Protein AF-A0A933BEH3-F1 (afdb_monomer_lite)

Sequence (126 aa):
MLRETASAIAGGKLKILLIWIKMIEGDSEPAARQQASLWADRRVAFQGWDAEKEIGELFRRTLGLTRPAWDVYLIYPPASRWTGMNPPAPECWMHQLELDSGADPRSWLDRDRLWRELERPRGSGG

Structure (mmCIF, N/CA/C/O backbone):
data_AF-A0A933BEH3-F1
#
_entry.id   AF-A0A933BEH3-F1
#
loop_
_atom_site.group_PDB
_atom_site.id
_atom_site.type_symbol
_atom_site.label_atom_id
_atom_site.label_alt_id
_atom_site.label_comp_id
_atom_site.label_asym_id
_atom_site.label_entity_id
_atom_site.label_seq_id
_atom_site.pdbx_PDB_ins_code
_atom_site.Cartn_x
_atom_site.Cartn_y
_atom_site.Cartn_z
_atom_site.occupancy
_atom_site.B_iso_or_equiv
_atom_site.auth_seq_id
_atom_site.auth_comp_id
_atom_site.auth_asym_id
_atom_site.auth_atom_id
_atom_site.pdbx_PDB_model_num
ATOM 1 N N . MET A 1 1 ? -11.210 6.466 -11.777 1.00 38.53 1 MET A N 1
ATOM 2 C CA . MET A 1 1 ? -12.423 5.723 -11.367 1.00 38.53 1 MET A CA 1
ATOM 3 C C . MET A 1 1 ? -12.299 5.021 -10.003 1.00 38.53 1 MET A C 1
ATOM 5 O O . MET A 1 1 ? -13.310 4.587 -9.492 1.00 38.53 1 MET A O 1
ATOM 9 N N . LEU A 1 2 ? -11.130 5.020 -9.334 1.00 42.53 2 LEU A N 1
ATOM 10 C CA . LEU A 1 2 ? -11.014 4.839 -7.863 1.00 42.53 2 LEU A CA 1
ATOM 11 C C . LEU A 1 2 ? -11.550 6.051 -7.055 1.00 42.53 2 LEU A C 1
ATOM 13 O O . LEU A 1 2 ? -11.471 6.085 -5.834 1.00 42.53 2 LEU A O 1
ATOM 17 N N . ARG A 1 3 ? -12.057 7.072 -7.762 1.00 43.34 3 ARG A N 1
ATOM 18 C CA . ARG A 1 3 ? -12.345 8.429 -7.274 1.00 43.34 3 ARG A CA 1
ATOM 19 C C . ARG A 1 3 ? -13.690 8.563 -6.555 1.00 43.34 3 ARG A C 1
ATOM 21 O O . ARG A 1 3 ? -13.834 9.471 -5.752 1.00 43.34 3 ARG A O 1
ATOM 28 N N . GLU A 1 4 ? -14.656 7.692 -6.840 1.00 39.16 4 GLU A N 1
ATOM 29 C CA . GLU A 1 4 ? -16.018 7.813 -6.290 1.00 39.16 4 GLU A CA 1
ATOM 30 C C . GLU A 1 4 ? -16.273 6.861 -5.121 1.00 39.16 4 GLU A C 1
ATOM 32 O O . GLU A 1 4 ? -17.027 7.174 -4.204 1.00 39.16 4 GLU A O 1
ATOM 37 N N . THR A 1 5 ? -15.597 5.716 -5.098 1.00 45.69 5 THR A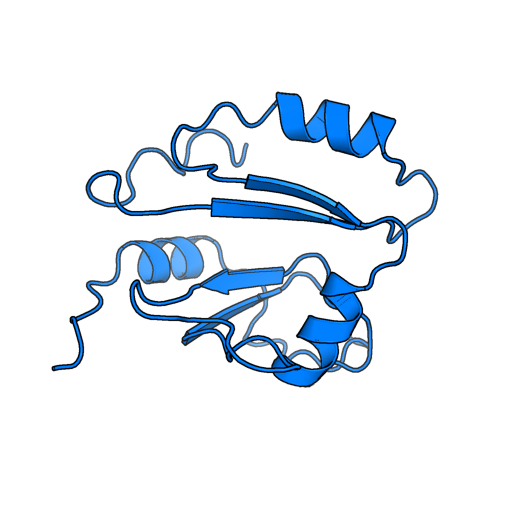 N 1
ATOM 38 C CA . THR A 1 5 ? -15.949 4.617 -4.194 1.00 45.69 5 THR A CA 1
ATOM 39 C C . THR A 1 5 ? -15.533 4.879 -2.755 1.00 45.69 5 THR A C 1
ATOM 41 O O . THR A 1 5 ? -16.093 4.305 -1.837 1.00 45.69 5 THR A O 1
ATOM 44 N N . ALA A 1 6 ? -14.583 5.780 -2.514 1.00 43.53 6 ALA A N 1
ATOM 45 C CA . ALA A 1 6 ? -14.042 5.958 -1.183 1.00 43.53 6 ALA A CA 1
ATOM 46 C C . ALA A 1 6 ? -15.020 6.700 -0.233 1.00 43.53 6 ALA A C 1
ATOM 48 O O . ALA A 1 6 ? -14.859 6.591 0.975 1.00 43.53 6 ALA A O 1
ATOM 49 N N . SER A 1 7 ? -16.025 7.439 -0.715 1.00 43.50 7 SER A N 1
ATOM 50 C CA . SER A 1 7 ? -16.830 8.380 0.099 1.00 43.50 7 SER A CA 1
ATOM 51 C C . SER A 1 7 ? -17.591 7.755 1.291 1.00 43.50 7 SER A C 1
ATOM 53 O O . SER A 1 7 ? -17.898 8.445 2.260 1.00 43.50 7 SER A O 1
ATOM 55 N N . ALA A 1 8 ? -17.849 6.443 1.271 1.00 42.75 8 ALA A N 1
ATOM 56 C CA . ALA A 1 8 ? -18.718 5.774 2.245 1.00 42.75 8 ALA A CA 1
ATOM 57 C C . ALA A 1 8 ? -18.008 5.042 3.414 1.00 42.75 8 ALA A C 1
ATOM 59 O O . ALA A 1 8 ? -18.689 4.482 4.268 1.00 42.75 8 ALA A O 1
ATOM 60 N N . ILE A 1 9 ? -16.669 5.083 3.533 1.00 49.34 9 ILE A N 1
ATOM 61 C CA . ILE A 1 9 ? -15.979 4.399 4.650 1.00 49.34 9 ILE A CA 1
ATOM 62 C C . ILE A 1 9 ? -16.169 5.187 5.953 1.00 49.34 9 ILE A C 1
ATOM 64 O O . ILE A 1 9 ? -15.518 6.211 6.181 1.00 49.34 9 ILE A O 1
ATOM 68 N N . ALA A 1 10 ? -17.068 4.667 6.789 1.00 46.16 10 ALA A N 1
ATOM 69 C CA . ALA A 1 10 ? -17.284 4.903 8.217 1.00 46.16 10 ALA A CA 1
ATOM 70 C C . ALA A 1 10 ? -16.494 6.069 8.863 1.00 46.16 10 ALA A C 1
ATOM 72 O O . ALA A 1 10 ? -15.386 5.921 9.385 1.00 46.16 10 ALA A O 1
ATOM 73 N N . GLY A 1 11 ? -17.132 7.242 8.919 1.00 52.50 11 GLY A N 1
ATOM 74 C CA . GLY A 1 11 ? -16.940 8.212 10.006 1.00 52.50 11 GLY A CA 1
ATOM 75 C C . GLY A 1 11 ? -15.590 8.933 10.091 1.00 52.50 11 GLY A C 1
ATOM 76 O O . GLY A 1 11 ? -15.212 9.357 11.180 1.00 52.50 11 GLY A O 1
ATOM 77 N N . GLY A 1 12 ? -14.842 9.068 8.990 1.00 60.28 12 GLY A N 1
ATOM 78 C CA . GLY A 1 12 ? -13.647 9.929 8.934 1.00 60.28 12 GLY A CA 1
ATOM 79 C C . GLY A 1 12 ? -12.428 9.441 9.732 1.00 60.28 12 GLY A C 1
ATOM 80 O O . GLY A 1 12 ? -11.456 10.185 9.871 1.00 60.28 12 GLY A O 1
ATOM 81 N N . LYS A 1 13 ? -12.451 8.203 10.247 1.00 78.06 13 LYS A N 1
ATOM 82 C CA . LYS A 1 13 ? -11.338 7.614 11.018 1.00 78.06 13 LYS A CA 1
ATOM 83 C C . LYS A 1 13 ? -10.267 6.956 10.149 1.00 78.06 13 LYS A C 1
ATOM 85 O O . LYS A 1 13 ? -9.156 6.742 10.625 1.00 78.06 13 LYS A O 1
ATOM 90 N N . LEU A 1 14 ? -10.580 6.646 8.890 1.00 86.50 14 LEU A N 1
ATOM 91 C CA . LEU A 1 14 ? -9.597 6.108 7.958 1.00 86.50 14 LEU A CA 1
ATOM 92 C C . LEU A 1 14 ? -8.527 7.166 7.662 1.00 86.50 14 LEU A C 1
ATOM 94 O O . LEU A 1 14 ? -8.841 8.300 7.298 1.00 86.50 14 LEU A O 1
ATOM 98 N N . LYS A 1 15 ? -7.263 6.766 7.788 1.00 90.19 15 LYS A N 1
ATOM 99 C CA . LYS A 1 15 ? -6.102 7.530 7.340 1.00 90.19 15 LYS A CA 1
ATOM 100 C C . LYS A 1 15 ? -5.375 6.720 6.277 1.00 90.19 15 LYS A C 1
ATOM 102 O O . LYS A 1 15 ? -5.140 5.532 6.461 1.00 90.19 15 LYS A O 1
ATOM 107 N N . ILE A 1 16 ? -5.056 7.370 5.167 1.00 92.19 16 ILE A N 1
ATOM 108 C CA . ILE A 1 16 ? -4.398 6.775 4.010 1.00 92.19 16 ILE A CA 1
ATOM 109 C C . ILE A 1 16 ? -2.991 7.359 3.930 1.00 92.19 16 ILE A C 1
ATOM 111 O O . ILE A 1 16 ? -2.814 8.580 3.961 1.00 92.19 16 ILE A O 1
ATOM 115 N N . LEU A 1 17 ? -2.004 6.476 3.831 1.00 93.94 17 LEU A N 1
ATOM 116 C CA . LEU A 1 17 ? -0.632 6.815 3.489 1.00 93.94 17 LEU A CA 1
ATOM 117 C C . LEU A 1 17 ? -0.391 6.258 2.086 1.00 93.94 17 LEU A C 1
ATOM 119 O O . LEU A 1 17 ? -0.532 5.053 1.884 1.00 93.94 17 LEU A O 1
ATOM 123 N N . LEU A 1 18 ? -0.075 7.124 1.124 1.00 95.25 18 LEU A N 1
ATOM 124 C CA . LEU A 1 18 ? 0.267 6.713 -0.239 1.00 95.25 18 LEU A CA 1
ATOM 125 C C . LEU A 1 18 ? 1.762 6.900 -0.470 1.00 95.25 18 LEU A C 1
ATOM 127 O O . LEU A 1 18 ? 2.277 8.008 -0.337 1.00 95.25 18 LEU A O 1
ATOM 131 N N . ILE A 1 19 ? 2.451 5.825 -0.836 1.00 96.31 19 ILE A N 1
ATOM 132 C CA . ILE A 1 19 ? 3.865 5.868 -1.201 1.00 96.31 19 ILE A CA 1
ATOM 133 C C . ILE A 1 19 ? 3.973 5.514 -2.678 1.00 96.31 19 ILE A C 1
ATOM 135 O O . ILE A 1 19 ? 3.570 4.431 -3.097 1.00 96.31 19 ILE A O 1
ATOM 139 N N . TRP A 1 20 ? 4.487 6.453 -3.458 1.00 96.12 20 TRP A N 1
ATOM 140 C CA . TRP A 1 20 ? 4.762 6.300 -4.877 1.00 96.12 20 TRP A CA 1
ATOM 141 C C . TRP A 1 20 ? 6.189 5.771 -5.025 1.00 96.12 20 TRP A C 1
ATOM 143 O O . TRP A 1 20 ? 7.115 6.391 -4.506 1.00 96.12 20 TRP A O 1
ATOM 153 N N . ILE A 1 21 ? 6.370 4.638 -5.701 1.00 95.31 21 ILE A N 1
ATOM 154 C CA . ILE A 1 21 ? 7.665 3.951 -5.805 1.00 95.31 21 ILE A CA 1
ATOM 155 C C . ILE A 1 21 ? 8.105 3.914 -7.267 1.00 95.31 21 ILE A C 1
ATOM 157 O O . ILE A 1 21 ? 7.292 3.650 -8.149 1.00 95.31 21 ILE A O 1
ATOM 161 N N . LYS A 1 22 ? 9.397 4.140 -7.523 1.00 94.19 22 LYS A N 1
ATOM 162 C CA . LYS A 1 22 ? 9.984 4.092 -8.869 1.00 94.19 22 LYS A CA 1
ATOM 163 C C . LYS A 1 22 ? 10.157 2.664 -9.397 1.00 94.19 22 LYS A C 1
ATOM 165 O O . LYS A 1 22 ? 11.267 2.142 -9.360 1.00 94.19 22 LYS A O 1
ATOM 170 N N . MET A 1 23 ? 9.118 2.001 -9.888 1.00 92.50 23 MET A N 1
ATOM 171 C CA . MET A 1 23 ? 9.186 0.575 -10.230 1.00 92.50 23 MET A CA 1
ATOM 172 C C . MET A 1 23 ? 9.503 0.290 -11.692 1.00 92.50 23 MET A C 1
ATOM 174 O O . MET A 1 23 ? 10.316 -0.602 -11.956 1.00 92.50 23 MET A O 1
ATOM 178 N N . ILE A 1 24 ? 8.928 1.060 -12.611 1.00 90.31 24 ILE A N 1
ATOM 179 C CA . ILE A 1 24 ? 9.071 0.864 -14.055 1.00 90.31 24 ILE A CA 1
ATOM 180 C C . ILE A 1 24 ? 9.730 2.064 -14.739 1.00 90.31 24 ILE A C 1
ATOM 182 O O . ILE A 1 24 ? 9.905 3.140 -14.162 1.00 90.31 24 ILE A O 1
ATOM 186 N N . GLU A 1 25 ? 10.137 1.865 -15.992 1.00 89.69 25 GLU A N 1
ATOM 187 C CA . GLU A 1 25 ? 10.628 2.955 -16.829 1.00 89.69 25 GLU A CA 1
ATOM 188 C C . GLU A 1 25 ? 9.539 4.025 -16.998 1.00 89.69 25 GLU A C 1
ATOM 190 O O . GLU A 1 25 ? 8.380 3.719 -17.265 1.00 89.69 25 GLU A O 1
ATOM 195 N N . GLY A 1 26 ? 9.919 5.290 -16.812 1.00 88.31 26 GLY A N 1
ATOM 196 C CA . GLY A 1 26 ? 8.991 6.424 -16.813 1.00 88.31 26 GLY A CA 1
ATOM 197 C C . GLY A 1 26 ? 8.520 6.856 -15.422 1.00 88.31 26 GLY A C 1
ATOM 198 O O . GLY A 1 26 ? 8.109 8.011 -15.268 1.00 88.31 26 GLY A O 1
ATOM 199 N N . ASP A 1 27 ? 8.666 6.015 -14.392 1.00 93.94 27 ASP A N 1
ATOM 200 C CA . ASP A 1 27 ? 8.393 6.444 -13.022 1.00 93.94 27 ASP A CA 1
ATOM 201 C C . ASP A 1 27 ? 9.404 7.511 -12.585 1.00 93.94 27 ASP A C 1
ATOM 203 O O . ASP A 1 27 ? 10.628 7.359 -12.680 1.00 93.94 27 ASP A O 1
ATOM 207 N N . SER A 1 28 ? 8.877 8.628 -12.094 1.00 96.56 28 SER A N 1
ATOM 208 C CA . SER A 1 28 ? 9.665 9.786 -11.689 1.00 96.56 28 SER A CA 1
ATOM 209 C C . SER A 1 28 ? 8.931 10.593 -10.628 1.00 96.56 28 SER A C 1
ATOM 211 O O . SER A 1 28 ? 7.701 10.570 -10.555 1.00 96.56 28 SER A O 1
ATOM 213 N N . GLU A 1 29 ? 9.675 11.362 -9.834 1.00 96.62 29 GLU A N 1
ATOM 214 C CA . GLU A 1 29 ? 9.072 12.235 -8.829 1.00 96.62 29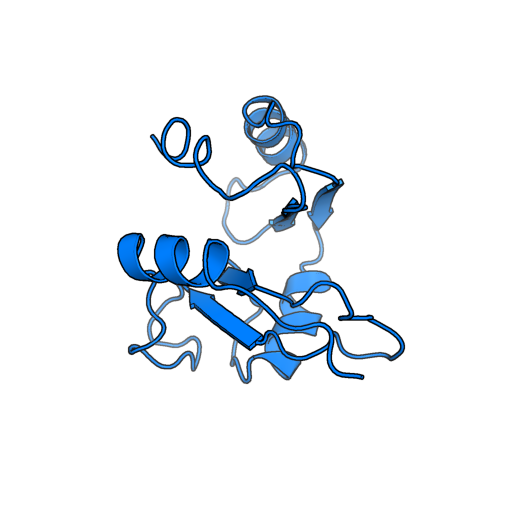 GLU A CA 1
ATOM 215 C C . GLU A 1 29 ? 8.069 13.237 -9.436 1.00 96.62 29 GLU A C 1
ATOM 217 O O . GLU A 1 29 ? 6.986 13.391 -8.870 1.00 96.62 29 GLU A O 1
ATOM 222 N N . PRO A 1 30 ? 8.332 13.890 -10.590 1.00 96.88 30 PRO A N 1
ATOM 223 C CA . PRO A 1 30 ? 7.338 14.760 -11.214 1.00 96.88 30 PRO A CA 1
ATOM 224 C C . PRO A 1 30 ? 6.048 14.025 -11.600 1.00 96.88 30 PRO A C 1
ATOM 226 O O . PRO A 1 30 ? 4.960 14.541 -11.341 1.00 96.88 30 PRO A O 1
ATOM 229 N N . ALA A 1 31 ? 6.149 12.815 -12.164 1.00 94.88 31 ALA A N 1
ATOM 230 C CA . ALA A 1 31 ? 4.980 12.002 -12.503 1.00 94.88 31 ALA A CA 1
ATOM 231 C C . ALA A 1 31 ? 4.202 11.584 -11.243 1.00 94.88 31 ALA A C 1
ATOM 233 O O . ALA A 1 31 ? 2.978 11.727 -11.195 1.00 94.88 31 ALA A O 1
ATOM 234 N N . ALA A 1 32 ? 4.907 11.161 -10.190 1.00 94.56 32 ALA A N 1
ATOM 235 C CA . ALA A 1 32 ? 4.314 10.833 -8.898 1.00 94.56 32 ALA A CA 1
ATOM 236 C C . ALA A 1 32 ? 3.608 12.041 -8.270 1.00 94.56 32 ALA A C 1
ATOM 238 O O . ALA A 1 32 ? 2.467 11.921 -7.835 1.00 94.56 32 ALA A O 1
ATOM 239 N N . ARG A 1 33 ? 4.226 13.229 -8.283 1.00 93.44 33 ARG A N 1
ATOM 240 C CA . ARG A 1 33 ? 3.613 14.478 -7.796 1.00 93.44 33 ARG A CA 1
ATOM 241 C C . ARG A 1 33 ? 2.366 14.853 -8.598 1.00 93.44 33 ARG A C 1
ATOM 243 O O . ARG A 1 33 ? 1.366 15.267 -8.011 1.00 93.44 33 ARG A O 1
ATOM 250 N N . GLN A 1 34 ? 2.398 14.687 -9.921 1.00 93.44 34 GLN A N 1
ATOM 251 C CA . GLN A 1 34 ? 1.230 14.913 -10.769 1.00 93.44 34 GLN A CA 1
ATOM 252 C C . GLN A 1 34 ? 0.084 13.974 -10.385 1.00 93.44 34 GLN A C 1
ATOM 254 O O . GLN A 1 34 ? -1.031 14.445 -10.164 1.00 93.44 34 GLN A O 1
ATOM 259 N N . GLN A 1 35 ? 0.341 12.674 -10.238 1.00 91.44 35 GLN A N 1
ATOM 260 C CA . GLN A 1 35 ? -0.685 11.725 -9.803 1.00 91.44 35 GLN A CA 1
ATOM 261 C C . GLN A 1 35 ? -1.169 12.016 -8.378 1.00 91.44 35 GLN A C 1
ATOM 263 O O . GLN A 1 35 ? -2.376 12.058 -8.145 1.00 91.44 35 GLN A O 1
ATOM 268 N N . ALA A 1 36 ? -0.258 12.311 -7.450 1.00 90.56 36 ALA A N 1
ATOM 269 C CA . ALA A 1 36 ? -0.558 12.672 -6.068 1.00 90.56 36 ALA A CA 1
ATOM 270 C C . ALA A 1 36 ? -1.517 13.867 -5.964 1.00 90.56 36 ALA A C 1
ATOM 272 O O . ALA A 1 36 ? -2.430 13.857 -5.138 1.00 90.56 36 ALA A O 1
ATOM 273 N N . SER A 1 37 ? -1.363 14.871 -6.837 1.00 88.88 37 SER A N 1
ATOM 274 C CA . SER A 1 37 ? -2.243 16.050 -6.888 1.00 88.88 37 SER A CA 1
ATOM 275 C C . SER A 1 37 ? -3.701 15.728 -7.239 1.00 88.88 37 SER A C 1
ATOM 277 O O . SER A 1 37 ? -4.602 16.499 -6.916 1.00 88.88 37 SER A O 1
ATOM 279 N N . LEU A 1 38 ? -3.955 14.570 -7.858 1.00 88.38 38 LEU A N 1
ATOM 280 C CA . LEU A 1 38 ? -5.304 14.109 -8.187 1.00 88.38 38 LEU A CA 1
ATOM 281 C C . LEU A 1 38 ? -6.015 13.478 -6.977 1.00 88.38 38 LEU A C 1
ATOM 283 O O . LEU A 1 38 ? -7.207 13.173 -7.065 1.00 88.38 38 LEU A O 1
ATOM 287 N N . TRP A 1 39 ? -5.305 13.283 -5.862 1.00 84.06 39 TRP A N 1
ATOM 288 C CA . TRP A 1 39 ? -5.820 12.731 -4.611 1.00 84.06 39 TRP A CA 1
ATOM 289 C C . TRP A 1 39 ? -6.083 13.849 -3.593 1.00 84.06 39 TRP A C 1
ATOM 291 O O . TRP A 1 39 ? -5.274 14.113 -2.709 1.00 84.06 39 TRP A O 1
ATOM 301 N N . ALA A 1 40 ? -7.249 14.492 -3.703 1.00 79.12 40 ALA A N 1
ATOM 302 C CA . ALA A 1 40 ? -7.703 15.553 -2.790 1.00 79.12 40 ALA A CA 1
ATOM 303 C C . ALA A 1 40 ? -8.554 15.036 -1.605 1.00 79.12 40 ALA A C 1
ATOM 305 O O . ALA A 1 40 ? -9.299 15.792 -0.977 1.00 79.12 40 ALA A O 1
ATOM 306 N N . ASP A 1 41 ? -8.491 13.737 -1.307 1.00 83.94 41 ASP A N 1
ATOM 307 C CA . ASP A 1 41 ? -9.300 13.119 -0.257 1.00 83.94 41 ASP A CA 1
ATOM 308 C C . ASP A 1 41 ? -8.753 13.453 1.140 1.00 83.94 41 ASP A C 1
ATOM 310 O O . ASP A 1 41 ? -7.585 13.210 1.436 1.00 83.94 41 ASP A O 1
ATOM 314 N N . ARG A 1 42 ? -9.609 13.958 2.040 1.00 87.19 42 ARG A N 1
ATOM 315 C CA . ARG A 1 42 ? -9.229 14.365 3.411 1.00 87.19 42 ARG A CA 1
ATOM 316 C C . ARG A 1 42 ? -8.677 13.230 4.279 1.00 87.19 42 ARG A C 1
ATOM 318 O O . ARG A 1 42 ? -8.128 13.487 5.351 1.00 87.19 42 ARG A O 1
ATOM 325 N N . ARG A 1 43 ? -8.862 11.976 3.869 1.00 87.75 43 ARG A N 1
ATOM 326 C CA . ARG A 1 43 ? -8.304 10.811 4.561 1.00 87.75 43 ARG A CA 1
ATOM 327 C C . ARG A 1 43 ? -6.855 10.563 4.193 1.00 87.75 43 ARG A C 1
ATOM 329 O O . ARG A 1 43 ? -6.174 9.892 4.960 1.00 87.75 43 ARG A O 1
ATOM 336 N N . VAL A 1 44 ? -6.368 11.109 3.080 1.00 91.44 44 VAL A N 1
ATOM 337 C CA . VAL A 1 44 ? -4.948 11.064 2.728 1.00 91.44 44 VAL A CA 1
ATOM 338 C C . VAL A 1 44 ? -4.175 11.916 3.726 1.00 91.44 44 VAL A C 1
ATOM 340 O O . VAL A 1 44 ? -4.208 13.141 3.692 1.00 91.44 44 VAL A O 1
ATOM 343 N N . ALA A 1 45 ? -3.521 11.239 4.664 1.00 91.12 45 ALA A N 1
ATOM 344 C CA . ALA A 1 45 ? -2.736 11.858 5.723 1.00 91.12 45 ALA A CA 1
ATOM 345 C C . ALA A 1 45 ? -1.307 12.150 5.265 1.00 91.12 45 ALA A C 1
ATOM 347 O O . ALA A 1 45 ? -0.677 13.078 5.765 1.00 91.12 45 ALA A O 1
ATOM 348 N N . PHE A 1 46 ? -0.802 11.341 4.333 1.00 92.62 46 PHE A N 1
ATOM 349 C CA . PHE A 1 46 ? 0.553 11.443 3.820 1.00 92.62 46 PHE A CA 1
ATOM 350 C C . PHE A 1 46 ? 0.618 10.948 2.378 1.00 92.62 46 PHE A C 1
ATOM 352 O O . PHE A 1 46 ? -0.001 9.938 2.032 1.00 92.62 46 PHE A O 1
ATOM 359 N N . GLN A 1 47 ? 1.409 11.646 1.566 1.00 94.12 47 GLN A N 1
ATOM 360 C CA . GLN A 1 47 ? 1.875 11.161 0.274 1.00 94.12 47 GLN A CA 1
ATOM 361 C C . GLN A 1 47 ? 3.391 11.336 0.205 1.00 94.12 47 GLN A C 1
ATOM 363 O O . GLN A 1 47 ? 3.893 12.402 0.563 1.00 94.12 47 GLN A O 1
ATOM 368 N N . GLY A 1 48 ? 4.109 10.312 -0.249 1.00 93.81 48 GLY A N 1
ATOM 369 C CA . GLY A 1 48 ? 5.566 10.335 -0.368 1.00 93.81 48 GLY A CA 1
ATOM 370 C C . GLY A 1 48 ? 6.047 9.702 -1.665 1.00 93.81 48 GLY A C 1
ATOM 371 O O . GLY A 1 48 ? 5.355 8.870 -2.245 1.00 93.81 48 GLY A O 1
ATOM 372 N N . TRP A 1 49 ? 7.232 10.105 -2.109 1.00 96.56 49 TRP A N 1
ATOM 373 C CA . TRP A 1 49 ? 7.939 9.501 -3.233 1.00 96.56 49 TRP A CA 1
ATOM 374 C C . TRP A 1 49 ? 9.162 8.746 -2.712 1.00 96.56 49 TRP A C 1
ATOM 376 O O . TRP A 1 49 ? 9.923 9.292 -1.915 1.00 96.56 49 TRP A O 1
ATOM 386 N N . ASP A 1 50 ? 9.338 7.514 -3.172 1.00 96.62 50 ASP A N 1
ATOM 387 C CA . ASP A 1 50 ? 10.455 6.637 -2.837 1.00 96.62 50 ASP A CA 1
ATOM 388 C C . ASP A 1 50 ? 11.190 6.242 -4.126 1.00 96.62 50 ASP A C 1
ATOM 390 O O . ASP A 1 50 ? 10.787 5.336 -4.865 1.00 96.62 50 ASP A O 1
ATOM 394 N N . ALA A 1 51 ? 12.265 6.978 -4.419 1.00 96.38 51 ALA A N 1
ATOM 395 C CA . ALA A 1 51 ? 13.100 6.749 -5.596 1.00 96.38 51 ALA A CA 1
ATOM 396 C C . ALA A 1 51 ? 13.914 5.449 -5.497 1.00 96.38 51 ALA A C 1
ATOM 398 O O . ALA A 1 51 ? 14.181 4.820 -6.523 1.00 96.38 51 ALA A O 1
ATOM 399 N N . GLU A 1 52 ? 14.287 5.070 -4.274 1.00 96.44 52 GLU A N 1
ATOM 400 C CA . GLU A 1 52 ? 15.228 3.987 -3.975 1.00 96.44 52 GLU A CA 1
ATOM 401 C C . GLU A 1 52 ? 14.523 2.662 -3.647 1.00 96.44 52 GLU A C 1
ATOM 403 O O . GLU A 1 52 ? 15.170 1.623 -3.524 1.00 96.44 52 GLU A O 1
ATOM 408 N N . LYS A 1 53 ? 13.183 2.670 -3.582 1.00 95.38 53 LYS A N 1
ATOM 409 C CA . LYS A 1 53 ? 12.330 1.507 -3.276 1.00 95.38 53 LYS A CA 1
ATOM 410 C C . LYS A 1 53 ? 12.543 0.965 -1.861 1.00 95.38 53 LYS A C 1
ATOM 412 O O . LYS A 1 53 ? 12.221 -0.198 -1.599 1.00 95.38 53 LYS A O 1
ATOM 417 N N . GLU A 1 54 ? 13.071 1.779 -0.950 1.00 95.44 54 GLU A N 1
ATOM 418 C CA . GLU A 1 54 ? 13.384 1.378 0.423 1.00 95.44 54 GLU A CA 1
ATOM 419 C C . GLU A 1 54 ? 12.143 0.868 1.160 1.00 95.44 54 GLU A C 1
ATOM 421 O O . GLU A 1 54 ? 12.189 -0.176 1.813 1.00 95.44 54 GLU A O 1
ATOM 426 N N . ILE A 1 55 ? 11.003 1.545 1.008 1.00 94.69 55 ILE A N 1
ATOM 427 C CA . ILE A 1 55 ? 9.738 1.133 1.626 1.00 94.69 55 ILE A CA 1
ATOM 428 C C . ILE A 1 55 ? 9.248 -0.181 1.018 1.00 94.69 55 ILE A C 1
ATOM 430 O O . ILE A 1 55 ? 8.801 -1.069 1.748 1.00 94.69 55 ILE A O 1
ATOM 434 N N . GLY A 1 56 ? 9.377 -0.336 -0.301 1.00 95.38 56 GLY A N 1
ATOM 435 C CA . GLY A 1 56 ? 9.042 -1.583 -0.986 1.00 95.38 56 GLY A CA 1
ATOM 436 C C . GLY A 1 56 ? 9.880 -2.761 -0.481 1.00 95.38 56 GLY A C 1
ATOM 437 O O . GLY A 1 56 ? 9.335 -3.834 -0.215 1.00 95.38 56 GLY A O 1
ATOM 438 N N . GLU A 1 57 ? 11.186 -2.573 -0.286 1.00 95.81 57 GLU A N 1
ATOM 439 C CA . GLU A 1 57 ? 12.079 -3.613 0.243 1.00 95.81 57 GLU A CA 1
ATOM 440 C C . GLU A 1 57 ? 11.815 -3.919 1.726 1.00 95.81 57 GLU A C 1
ATOM 442 O O . GLU A 1 57 ? 11.853 -5.082 2.137 1.00 95.81 57 GLU A O 1
ATOM 447 N N . LEU A 1 58 ? 11.479 -2.912 2.535 1.00 95.31 58 LEU A N 1
ATOM 448 C CA . LEU A 1 58 ? 11.079 -3.119 3.929 1.00 95.31 58 LEU A CA 1
ATOM 449 C C . LEU A 1 58 ? 9.817 -3.983 4.019 1.00 95.31 58 LEU A C 1
ATOM 451 O O . LEU A 1 58 ? 9.781 -4.968 4.762 1.00 95.31 58 LEU A O 1
ATOM 455 N N . PHE A 1 59 ? 8.798 -3.664 3.217 1.00 96.31 59 PHE A N 1
ATOM 456 C CA . PHE A 1 59 ? 7.559 -4.436 3.191 1.00 96.31 59 PHE A CA 1
ATOM 457 C C . PHE A 1 59 ? 7.705 -5.802 2.536 1.00 96.31 59 PHE A C 1
ATOM 459 O O . PHE A 1 59 ? 6.982 -6.719 2.921 1.00 96.31 59 PHE A O 1
ATOM 466 N N . ARG A 1 60 ? 8.666 -5.994 1.626 1.00 95.81 60 ARG A N 1
ATOM 467 C CA . ARG A 1 60 ? 8.946 -7.308 1.037 1.00 95.81 60 ARG A CA 1
ATOM 468 C C . ARG A 1 60 ? 9.126 -8.378 2.114 1.00 95.81 60 ARG A C 1
ATOM 470 O O . ARG A 1 60 ? 8.533 -9.449 2.020 1.00 95.81 60 ARG A O 1
ATOM 477 N N . ARG A 1 61 ? 9.906 -8.080 3.158 1.00 92.56 61 ARG A N 1
ATOM 478 C CA . ARG A 1 61 ? 10.178 -9.023 4.257 1.00 92.56 61 ARG A CA 1
ATOM 479 C C . ARG A 1 61 ? 8.933 -9.296 5.092 1.00 92.56 61 ARG A C 1
ATOM 481 O O . ARG A 1 61 ? 8.624 -10.453 5.352 1.00 92.56 61 ARG A O 1
ATOM 488 N N . THR A 1 62 ? 8.210 -8.245 5.472 1.00 95.19 62 THR A N 1
ATOM 489 C CA . THR A 1 62 ? 6.981 -8.356 6.272 1.00 95.19 62 THR A CA 1
ATOM 490 C C . THR A 1 62 ? 5.875 -9.122 5.540 1.00 95.19 62 THR A C 1
ATOM 492 O O . THR A 1 62 ? 5.090 -9.813 6.183 1.00 95.19 62 THR A O 1
ATOM 495 N N . LEU A 1 63 ? 5.825 -9.033 4.207 1.00 96.19 63 LEU A N 1
ATOM 496 C CA . LEU A 1 63 ? 4.817 -9.686 3.367 1.00 96.19 63 LEU A CA 1
ATOM 497 C 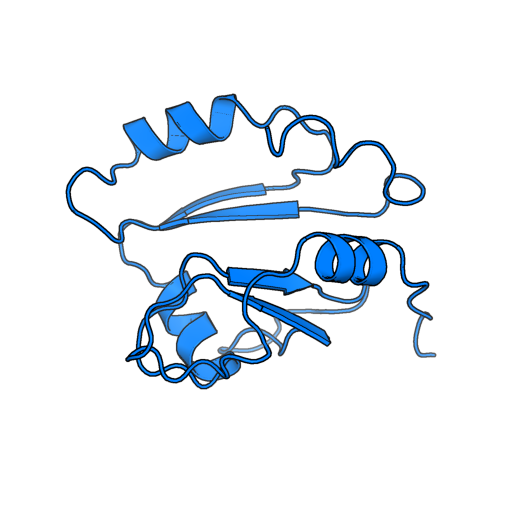C . LEU A 1 63 ? 5.272 -11.039 2.789 1.00 96.19 63 LEU A C 1
ATOM 499 O O . LEU A 1 63 ? 4.491 -11.690 2.101 1.00 96.19 63 LEU A O 1
ATOM 503 N N . GLY A 1 64 ? 6.512 -11.470 3.050 1.00 94.88 64 GLY A N 1
ATOM 504 C CA . GLY A 1 64 ? 7.049 -12.731 2.525 1.00 94.88 64 GLY A CA 1
ATOM 505 C C . GLY A 1 64 ? 7.256 -12.746 1.006 1.00 94.88 64 GLY A C 1
ATOM 506 O O . GLY A 1 64 ? 7.220 -13.809 0.395 1.00 94.88 64 GLY A O 1
ATOM 507 N N . LEU A 1 65 ? 7.467 -11.582 0.393 1.00 96.75 65 LEU A N 1
ATOM 508 C CA . LEU A 1 65 ? 7.631 -11.433 -1.051 1.00 96.75 65 LEU A CA 1
ATOM 509 C C . LEU A 1 65 ? 9.080 -11.701 -1.500 1.00 96.75 65 LEU A C 1
ATOM 511 O O . LEU A 1 65 ? 10.053 -11.528 -0.753 1.00 96.75 65 LEU A O 1
ATOM 515 N N . THR A 1 66 ? 9.247 -12.068 -2.767 1.00 96.06 66 THR A N 1
ATOM 516 C CA . THR A 1 66 ? 10.560 -12.240 -3.419 1.00 96.06 66 THR A CA 1
ATOM 517 C C . THR A 1 66 ? 11.065 -10.949 -4.067 1.00 96.06 66 THR A C 1
ATOM 519 O O . THR A 1 66 ? 12.256 -10.829 -4.348 1.00 96.06 66 THR A O 1
ATOM 522 N N . ARG A 1 67 ? 10.183 -9.960 -4.258 1.00 93.88 67 ARG A N 1
ATOM 523 C CA . ARG A 1 67 ? 10.456 -8.667 -4.907 1.00 93.88 67 ARG A CA 1
ATOM 524 C C . ARG A 1 67 ? 9.955 -7.501 -4.045 1.00 93.88 67 ARG A C 1
ATOM 526 O O . ARG A 1 67 ? 9.039 -7.721 -3.252 1.00 93.88 67 ARG A O 1
ATOM 533 N N . PRO A 1 68 ? 10.509 -6.279 -4.188 1.00 95.69 68 PRO A N 1
ATOM 534 C CA . PRO A 1 68 ? 10.004 -5.103 -3.482 1.00 95.69 68 PRO A CA 1
ATOM 535 C C . PRO A 1 68 ? 8.485 -4.977 -3.608 1.00 95.69 68 PRO A C 1
ATOM 537 O O . PRO A 1 68 ? 7.933 -5.160 -4.694 1.00 95.69 68 PRO A O 1
ATOM 540 N N . ALA A 1 69 ? 7.816 -4.684 -2.496 1.00 96.44 69 ALA A N 1
ATOM 541 C CA . ALA A 1 69 ? 6.373 -4.520 -2.467 1.00 96.44 69 ALA A CA 1
ATOM 542 C C . ALA A 1 69 ? 5.975 -3.239 -3.216 1.00 96.44 69 ALA A C 1
ATOM 544 O O . ALA A 1 69 ? 6.357 -2.136 -2.828 1.00 96.44 69 ALA A O 1
ATOM 545 N N . TRP A 1 70 ? 5.188 -3.399 -4.272 1.00 94.31 70 TRP A N 1
ATOM 546 C CA . TRP A 1 70 ? 4.555 -2.329 -5.040 1.00 94.31 70 TRP A CA 1
ATOM 547 C C . TRP A 1 70 ? 3.169 -2.806 -5.481 1.00 94.31 70 TRP A C 1
ATOM 549 O O . TRP A 1 70 ? 2.905 -4.006 -5.448 1.00 94.31 70 TRP A O 1
ATOM 559 N N . ASP A 1 71 ? 2.249 -1.892 -5.783 1.00 94.88 71 ASP A N 1
ATOM 560 C CA . ASP A 1 71 ? 0.837 -2.227 -6.036 1.00 94.88 71 ASP A CA 1
ATOM 561 C C . ASP A 1 71 ? 0.216 -3.140 -4.959 1.00 94.88 71 ASP A C 1
ATOM 563 O O . ASP A 1 71 ? -0.477 -4.124 -5.237 1.00 94.88 71 ASP A O 1
ATOM 567 N N . VAL A 1 72 ? 0.488 -2.802 -3.694 1.00 97.19 72 VAL A N 1
ATOM 568 C CA . VAL A 1 72 ? -0.056 -3.471 -2.508 1.00 97.19 72 VAL A CA 1
ATOM 569 C C . VAL A 1 72 ? -0.987 -2.547 -1.727 1.00 97.19 72 VAL A C 1
ATOM 571 O O . VAL A 1 72 ? -0.766 -1.342 -1.620 1.00 97.19 72 VAL A O 1
ATOM 574 N N . TYR A 1 73 ? -2.016 -3.135 -1.125 1.00 97.38 73 TYR A N 1
ATOM 575 C CA . TYR A 1 73 ? -3.017 -2.453 -0.311 1.00 97.38 73 TYR A CA 1
ATOM 576 C C . TYR A 1 73 ? -2.961 -3.034 1.091 1.00 97.38 73 TYR A C 1
ATOM 578 O O . TYR A 1 73 ? -3.353 -4.180 1.289 1.00 97.38 73 TYR A O 1
ATOM 586 N N . LEU A 1 74 ? -2.444 -2.270 2.052 1.00 96.44 74 LEU A N 1
ATOM 587 C CA . LEU A 1 74 ? -2.187 -2.737 3.414 1.00 96.44 74 LEU A CA 1
ATOM 588 C C . LEU A 1 74 ? -3.186 -2.091 4.376 1.00 96.44 74 LEU A C 1
ATOM 590 O O . LEU A 1 74 ? -3.268 -0.864 4.441 1.00 96.44 74 LEU A O 1
ATOM 594 N N . ILE A 1 75 ? -3.930 -2.895 5.138 1.00 95.06 75 ILE A N 1
ATOM 595 C CA . ILE A 1 75 ? -4.885 -2.393 6.128 1.00 95.06 75 ILE A CA 1
ATOM 596 C C . ILE A 1 75 ? -4.397 -2.719 7.536 1.00 95.06 75 ILE A C 1
ATOM 598 O O . ILE A 1 75 ? -4.168 -3.877 7.896 1.00 95.06 75 ILE A O 1
ATOM 602 N N . TYR A 1 76 ? -4.294 -1.666 8.342 1.00 92.94 76 TYR A N 1
ATOM 603 C CA . TYR A 1 76 ? -3.865 -1.720 9.731 1.00 92.94 76 TYR A CA 1
ATOM 604 C C . TYR A 1 76 ? -5.008 -1.343 10.678 1.00 92.94 76 TYR A C 1
ATOM 606 O O . TYR A 1 76 ? -5.811 -0.462 10.356 1.00 92.94 76 TYR A O 1
ATOM 614 N N . PRO A 1 77 ? -5.120 -1.981 11.854 1.00 90.94 77 PRO A N 1
ATOM 615 C CA . PRO A 1 77 ? -5.983 -1.493 12.920 1.00 90.94 77 PRO A CA 1
ATOM 616 C C . PRO A 1 77 ? -5.454 -0.164 13.505 1.00 90.94 77 PRO A C 1
ATOM 618 O O . PRO A 1 77 ? -4.257 0.118 13.422 1.00 90.94 77 PRO A O 1
ATOM 621 N N . PRO A 1 78 ? -6.308 0.648 14.162 1.00 86.00 78 PRO A N 1
ATOM 622 C CA . PRO A 1 78 ? -5.930 1.969 14.687 1.00 86.00 78 PRO A CA 1
ATOM 623 C C . PRO A 1 78 ? -4.741 1.993 15.663 1.00 86.00 78 PRO A C 1
ATOM 625 O O . PRO A 1 78 ? -4.122 3.036 15.844 1.00 86.00 78 PRO A O 1
ATOM 628 N N . ALA A 1 79 ? -4.432 0.866 16.311 1.00 85.62 79 ALA A N 1
ATOM 629 C CA . ALA A 1 79 ? -3.356 0.751 17.294 1.00 85.62 79 ALA A CA 1
ATOM 630 C C . ALA A 1 79 ? -2.024 0.239 16.712 1.00 85.62 79 ALA A C 1
ATOM 632 O O . ALA A 1 79 ? -1.056 0.092 17.459 1.00 85.62 79 ALA A O 1
ATOM 633 N N . SER A 1 80 ? -1.944 -0.035 15.405 1.00 90.50 80 SER A N 1
ATOM 634 C CA . SER A 1 80 ? -0.694 -0.479 14.782 1.00 90.50 80 SER A CA 1
ATOM 635 C C . SER A 1 80 ? 0.383 0.596 14.873 1.00 90.50 80 SER A C 1
ATOM 637 O O . SER A 1 80 ? 0.169 1.752 14.509 1.00 90.50 80 SER A O 1
ATOM 639 N N . ARG A 1 81 ? 1.571 0.201 15.336 1.00 90.69 81 ARG A N 1
ATOM 640 C CA . ARG A 1 81 ? 2.744 1.072 15.434 1.00 90.69 81 ARG A CA 1
ATOM 641 C C . ARG A 1 81 ? 3.939 0.412 14.769 1.00 90.69 81 ARG A C 1
ATOM 643 O O . ARG A 1 81 ? 4.178 -0.778 14.954 1.00 90.69 81 ARG A O 1
ATOM 650 N N . TRP A 1 82 ? 4.710 1.208 14.040 1.00 91.12 82 TRP A N 1
ATOM 651 C CA . TRP A 1 82 ? 6.016 0.812 13.532 1.00 91.12 82 TRP A CA 1
ATOM 652 C C . TRP A 1 82 ? 7.081 1.249 14.543 1.00 91.12 82 TRP A C 1
ATOM 654 O O . TRP A 1 82 ? 7.470 2.411 14.578 1.00 91.12 82 TRP A O 1
ATOM 664 N N . THR A 1 83 ? 7.494 0.333 15.423 1.00 90.69 83 THR A N 1
ATOM 665 C CA . THR A 1 83 ? 8.442 0.609 16.525 1.00 90.69 83 THR A CA 1
ATOM 666 C C . THR A 1 83 ? 9.810 -0.047 16.350 1.00 90.69 83 THR A C 1
ATOM 668 O O . THR A 1 83 ? 10.713 0.212 17.140 1.00 90.69 83 THR A O 1
ATOM 671 N N . GLY A 1 84 ? 9.967 -0.910 15.345 1.00 89.12 84 GLY A N 1
ATOM 672 C CA . GLY A 1 84 ? 11.198 -1.645 15.076 1.00 89.12 84 GLY A CA 1
ATOM 673 C C . GLY A 1 84 ? 11.732 -1.416 13.667 1.00 89.12 84 GLY A C 1
ATOM 674 O O . GLY A 1 84 ? 11.248 -0.576 12.916 1.00 89.12 84 GLY A O 1
ATOM 675 N N . MET A 1 85 ? 12.733 -2.211 13.301 1.00 88.00 85 MET A N 1
ATOM 676 C CA . MET A 1 85 ? 13.391 -2.114 11.998 1.00 88.00 85 MET A CA 1
ATOM 677 C C . MET A 1 85 ? 12.494 -2.576 10.838 1.00 88.00 85 MET A C 1
ATOM 679 O O . MET A 1 85 ? 12.588 -2.037 9.743 1.00 88.00 85 MET A O 1
ATOM 683 N N . ASN A 1 86 ? 11.597 -3.537 11.083 1.00 89.38 86 ASN A N 1
ATOM 684 C CA . ASN A 1 86 ? 10.618 -3.998 10.098 1.00 89.38 86 ASN A CA 1
ATOM 685 C C . ASN A 1 86 ? 9.241 -3.383 10.388 1.00 89.38 86 ASN A C 1
ATOM 687 O O . ASN A 1 86 ? 8.883 -3.241 11.566 1.00 89.38 86 ASN A O 1
ATOM 691 N N . PRO A 1 87 ? 8.450 -3.064 9.351 1.00 93.44 87 PRO A N 1
ATOM 692 C CA . PRO A 1 87 ? 7.087 -2.606 9.551 1.00 93.44 87 PRO A CA 1
ATOM 693 C C . PRO A 1 87 ? 6.219 -3.728 10.145 1.00 93.44 87 PRO A C 1
ATOM 695 O O . PRO A 1 87 ? 6.483 -4.911 9.889 1.00 93.44 87 PRO A O 1
ATOM 698 N N . PRO A 1 88 ? 5.179 -3.383 10.930 1.00 94.56 88 PRO A N 1
ATOM 699 C CA . PRO A 1 88 ? 4.262 -4.372 11.480 1.00 94.56 88 PRO A CA 1
ATOM 700 C C . PRO A 1 88 ? 3.551 -5.122 10.351 1.00 94.56 88 PRO A C 1
ATOM 702 O O . PRO A 1 88 ? 3.323 -4.567 9.276 1.00 94.56 88 PRO A O 1
ATOM 705 N N . ALA A 1 89 ? 3.159 -6.370 10.603 1.00 94.31 89 ALA A N 1
ATOM 706 C CA . ALA A 1 89 ? 2.312 -7.094 9.665 1.00 94.31 89 ALA A CA 1
ATOM 707 C C . ALA A 1 89 ? 0.940 -6.400 9.552 1.00 94.31 89 ALA A C 1
ATOM 709 O O . ALA A 1 89 ? 0.361 -6.030 10.582 1.00 94.31 89 ALA A O 1
ATOM 710 N N . PRO A 1 90 ? 0.408 -6.208 8.334 1.00 95.56 90 PRO A N 1
ATOM 711 C CA . PRO A 1 90 ? -0.957 -5.737 8.168 1.00 95.56 90 PRO A CA 1
ATOM 712 C C . PRO A 1 90 ? -1.941 -6.814 8.631 1.00 95.56 90 PRO A C 1
ATOM 714 O O . PRO A 1 90 ? -1.685 -8.009 8.505 1.00 95.56 90 PRO A O 1
ATOM 717 N N . GLU A 1 91 ? -3.100 -6.395 9.131 1.00 93.88 91 GLU A N 1
ATOM 718 C CA . GLU A 1 91 ? -4.174 -7.329 9.497 1.00 93.88 91 GLU A CA 1
ATOM 719 C C . GLU A 1 91 ? -4.818 -7.943 8.249 1.00 93.88 91 GLU A C 1
ATOM 721 O O . GLU A 1 91 ? -5.259 -9.089 8.256 1.00 93.88 91 GLU A O 1
ATOM 726 N N . CYS A 1 92 ? -4.853 -7.172 7.162 1.00 94.25 92 CYS A N 1
ATOM 727 C CA . CYS A 1 92 ? -5.249 -7.632 5.843 1.00 94.25 92 CYS A CA 1
ATOM 728 C C . CYS A 1 92 ? -4.409 -6.912 4.795 1.00 94.25 92 CYS A C 1
ATOM 730 O O . CYS A 1 92 ? -4.168 -5.709 4.910 1.00 94.25 92 CYS A O 1
ATOM 732 N N . TRP A 1 93 ? -4.023 -7.623 3.740 1.00 96.88 93 TRP A N 1
ATOM 733 C CA . TRP A 1 93 ? -3.460 -6.996 2.558 1.00 96.88 93 TRP A CA 1
ATOM 734 C C . TRP A 1 93 ? -3.918 -7.672 1.270 1.00 96.88 93 TRP A C 1
ATOM 736 O O . TRP A 1 93 ? -4.397 -8.808 1.285 1.00 96.88 93 TRP A O 1
ATOM 746 N N . MET A 1 94 ? -3.811 -6.930 0.173 1.00 98.12 94 MET A N 1
ATOM 747 C CA . MET A 1 94 ? -4.056 -7.406 -1.186 1.00 98.12 94 MET A CA 1
ATOM 748 C C . MET A 1 94 ? -2.998 -6.853 -2.138 1.00 98.12 94 MET A C 1
ATOM 750 O O . MET A 1 94 ? -2.325 -5.879 -1.797 1.00 98.12 94 MET A O 1
ATOM 754 N N . HIS A 1 95 ? -2.864 -7.436 -3.327 1.00 97.38 95 HIS A N 1
ATOM 755 C CA . HIS A 1 95 ? -1.853 -7.023 -4.301 1.00 97.38 95 HIS A CA 1
ATOM 756 C C . HIS A 1 95 ? -2.320 -7.114 -5.756 1.00 97.38 95 HIS A C 1
ATOM 758 O O . HIS A 1 95 ? -3.287 -7.803 -6.075 1.00 97.38 95 HIS A O 1
ATOM 764 N N . GLN A 1 96 ? -1.583 -6.451 -6.647 1.00 96.38 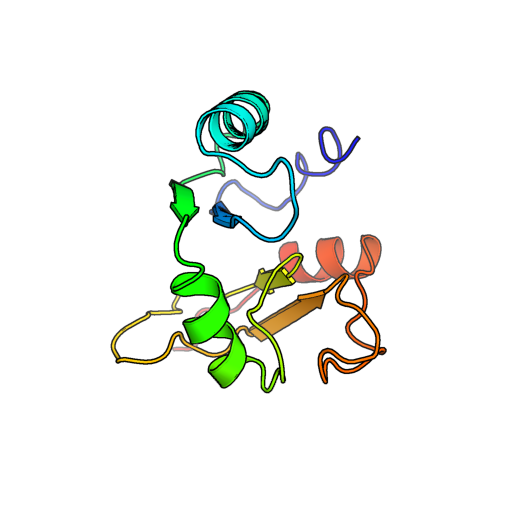96 GLN A N 1
ATOM 765 C CA . GLN A 1 96 ? -1.648 -6.650 -8.102 1.00 96.38 96 GLN A CA 1
ATOM 766 C C . GLN A 1 96 ? -0.291 -7.085 -8.685 1.00 96.38 96 GLN A C 1
ATOM 768 O O . GLN A 1 96 ? 0.017 -6.832 -9.844 1.00 96.38 96 GLN A O 1
ATOM 773 N N . LEU A 1 97 ? 0.533 -7.728 -7.856 1.00 93.75 97 LEU A N 1
ATOM 774 C CA . LEU A 1 97 ? 1.875 -8.194 -8.208 1.00 93.75 97 LEU A CA 1
ATOM 775 C C . LEU A 1 97 ? 1.886 -9.360 -9.206 1.00 93.75 97 LEU A C 1
ATOM 777 O O . LEU A 1 97 ? 1.033 -10.238 -9.150 1.00 93.75 97 LEU A O 1
ATOM 781 N N . GLU A 1 98 ? 2.927 -9.420 -10.034 1.00 89.19 98 GLU A N 1
ATOM 782 C CA . GLU A 1 98 ? 3.205 -10.524 -10.962 1.00 89.19 98 GLU A CA 1
ATOM 783 C C . GLU A 1 98 ? 3.333 -11.894 -10.262 1.00 89.19 98 GLU A C 1
ATOM 785 O O . GLU A 1 98 ? 3.618 -11.988 -9.063 1.00 89.19 98 GLU A O 1
ATOM 790 N N . LEU A 1 99 ? 3.151 -12.981 -11.025 1.00 85.88 99 LEU A N 1
ATOM 791 C CA . LEU A 1 99 ? 3.176 -14.361 -10.510 1.00 85.88 99 LEU A CA 1
ATOM 792 C C . LEU A 1 99 ? 4.524 -14.763 -9.882 1.00 85.88 99 LEU A C 1
ATOM 794 O O . LEU A 1 99 ? 4.555 -15.659 -9.042 1.00 85.88 99 LEU A O 1
ATOM 798 N N . ASP A 1 100 ? 5.629 -14.118 -10.264 1.00 89.94 100 ASP A N 1
ATOM 799 C CA . ASP A 1 100 ? 6.975 -14.399 -9.743 1.00 89.94 100 ASP A CA 1
ATOM 800 C C . ASP A 1 100 ? 7.276 -13.702 -8.397 1.00 89.94 100 ASP A C 1
ATOM 802 O O . ASP A 1 100 ? 8.325 -13.937 -7.793 1.00 89.94 100 ASP A O 1
ATOM 806 N N . SER A 1 101 ? 6.354 -12.871 -7.895 1.00 91.31 101 SER A N 1
ATOM 807 C CA . SER A 1 101 ? 6.529 -12.065 -6.676 1.00 91.31 101 SER A CA 1
ATOM 808 C C . SER A 1 101 ? 6.495 -12.855 -5.364 1.00 91.31 101 SER A C 1
ATOM 810 O O . SER A 1 101 ? 6.816 -12.308 -4.305 1.00 91.31 101 SER A O 1
ATOM 812 N N . GLY A 1 102 ? 6.085 -14.127 -5.410 1.00 93.69 102 GLY A N 1
ATOM 813 C CA . GLY A 1 102 ? 5.870 -14.963 -4.225 1.00 93.69 102 GLY A CA 1
ATOM 814 C C . GLY A 1 102 ? 4.595 -14.632 -3.440 1.00 93.69 102 GLY A C 1
ATOM 815 O O . GLY A 1 102 ? 4.350 -15.249 -2.406 1.00 93.69 102 GLY A O 1
ATOM 816 N N . ALA A 1 103 ? 3.780 -13.685 -3.911 1.00 95.75 103 ALA A N 1
ATOM 817 C CA . ALA A 1 103 ? 2.502 -13.358 -3.293 1.00 95.75 103 ALA A CA 1
ATOM 818 C C . ALA A 1 103 ? 1.475 -14.492 -3.485 1.00 95.75 103 ALA A C 1
ATOM 820 O O . ALA A 1 103 ? 1.408 -15.100 -4.555 1.00 95.75 103 ALA A O 1
ATOM 821 N N . ASP A 1 104 ? 0.653 -14.767 -2.465 1.00 94.56 104 ASP A N 1
ATOM 822 C CA . ASP A 1 104 ? -0.447 -15.737 -2.574 1.00 94.56 104 ASP A CA 1
ATOM 823 C C . ASP A 1 104 ? -1.503 -15.218 -3.568 1.00 94.56 104 ASP A C 1
ATOM 825 O O . ASP A 1 104 ? -2.138 -14.204 -3.271 1.00 94.56 104 ASP A O 1
ATOM 829 N N . PRO A 1 105 ? -1.789 -15.918 -4.684 1.00 93.00 105 PRO A N 1
ATOM 830 C CA . PRO A 1 105 ? -2.792 -15.489 -5.662 1.00 93.00 105 PRO A CA 1
ATOM 831 C C . PRO A 1 105 ? -4.193 -15.249 -5.078 1.00 93.00 105 PRO A C 1
ATOM 833 O O . PRO A 1 105 ? -4.975 -14.485 -5.641 1.00 93.00 105 PRO A O 1
ATOM 836 N N . ARG A 1 106 ? -4.530 -15.862 -3.935 1.00 93.12 106 ARG A N 1
ATOM 837 C CA . ARG A 1 106 ? -5.801 -15.623 -3.219 1.00 93.12 106 ARG A CA 1
ATOM 838 C C . ARG A 1 106 ? -5.884 -14.228 -2.593 1.00 93.12 106 ARG A C 1
ATOM 840 O O . ARG A 1 106 ? -6.964 -13.794 -2.197 1.00 93.12 106 ARG A O 1
ATOM 847 N N . SER A 1 107 ? -4.753 -13.536 -2.495 1.00 94.69 107 SER A N 1
ATOM 848 C CA . SER A 1 107 ? -4.639 -12.157 -2.025 1.00 94.69 107 SER A CA 1
ATOM 849 C C . SER A 1 107 ? -4.609 -11.146 -3.172 1.00 94.69 107 SER A C 1
ATOM 851 O O . SER A 1 107 ? -4.345 -9.968 -2.927 1.00 94.69 107 SER A O 1
ATOM 853 N N . TRP A 1 108 ? -4.923 -11.557 -4.407 1.00 96.81 108 TRP A N 1
ATOM 854 C CA . TRP A 1 108 ? -5.136 -10.609 -5.497 1.00 96.81 108 TRP A CA 1
ATOM 855 C C . TRP A 1 108 ? -6.197 -9.570 -5.116 1.00 96.81 108 TRP A C 1
ATOM 857 O O . TRP A 1 108 ? -7.150 -9.872 -4.391 1.00 96.81 108 TRP A O 1
ATOM 867 N N . LEU A 1 109 ? -6.031 -8.339 -5.599 1.00 97.25 109 LEU A N 1
ATOM 868 C CA . LEU A 1 109 ? -6.957 -7.246 -5.338 1.00 97.25 109 LEU A CA 1
ATOM 869 C C . LEU A 1 109 ? -8.387 -7.614 -5.755 1.00 97.25 109 LEU A C 1
ATOM 871 O O . LEU A 1 109 ? -8.728 -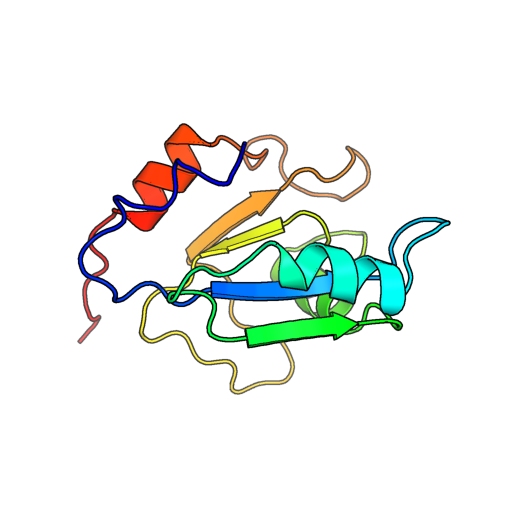7.643 -6.937 1.00 97.25 109 LEU A O 1
ATOM 875 N N . ASP A 1 110 ? -9.235 -7.787 -4.748 1.00 96.12 110 ASP A N 1
ATOM 876 C CA . ASP A 1 110 ? -10.688 -7.824 -4.852 1.00 96.12 110 ASP A CA 1
ATOM 877 C C . ASP A 1 110 ? -11.219 -6.532 -4.223 1.00 96.12 110 ASP A C 1
ATOM 879 O O . ASP A 1 110 ? -11.061 -6.286 -3.025 1.00 96.12 110 ASP A O 1
ATOM 883 N N . ARG A 1 111 ? -11.826 -5.673 -5.045 1.00 91.25 111 ARG A N 1
ATOM 884 C CA . ARG A 1 111 ? -12.286 -4.345 -4.616 1.00 91.25 111 ARG A CA 1
ATOM 885 C C . ARG A 1 111 ? -13.436 -4.420 -3.614 1.00 91.25 111 ARG A C 1
ATOM 887 O O . ARG A 1 111 ? -13.459 -3.623 -2.678 1.00 91.25 111 ARG A O 1
ATOM 894 N N . ASP A 1 112 ? -14.341 -5.380 -3.769 1.00 93.38 112 ASP A N 1
ATOM 895 C CA . ASP A 1 112 ? -15.493 -5.547 -2.880 1.00 93.38 112 ASP A CA 1
ATOM 896 C C . ASP A 1 112 ? -15.050 -6.136 -1.541 1.00 93.38 112 ASP A C 1
ATOM 898 O O . ASP A 1 112 ? -15.543 -5.769 -0.471 1.00 93.38 112 ASP A O 1
ATOM 902 N N . ARG A 1 113 ? -14.065 -7.038 -1.567 1.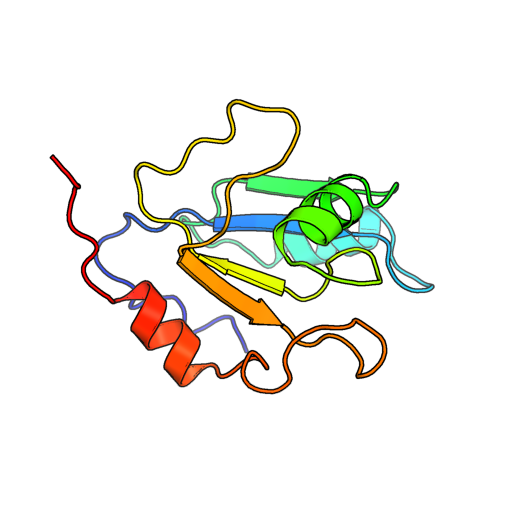00 93.50 113 ARG A N 1
ATOM 903 C CA . ARG A 1 113 ? -13.393 -7.489 -0.347 1.00 93.50 113 ARG A CA 1
ATOM 904 C C . ARG A 1 113 ? -12.640 -6.339 0.321 1.00 93.50 113 ARG A C 1
ATOM 906 O O . ARG A 1 113 ? -12.776 -6.179 1.529 1.00 93.50 113 ARG A O 1
ATOM 913 N N . LEU A 1 114 ? -11.886 -5.533 -0.431 1.00 91.88 114 LEU A N 1
ATOM 914 C CA . LEU A 1 114 ? -11.129 -4.407 0.127 1.00 91.88 114 LEU A CA 1
ATOM 915 C C . LEU A 1 114 ? -12.070 -3.432 0.836 1.00 91.88 114 LEU A C 1
ATOM 917 O O . LEU A 1 114 ? -11.793 -3.011 1.956 1.00 91.88 114 LEU A O 1
ATOM 921 N N . TRP A 1 115 ? -13.207 -3.136 0.208 1.00 88.81 115 TRP A N 1
ATOM 922 C CA . TRP A 1 115 ? -14.249 -2.301 0.786 1.00 88.81 115 TRP A CA 1
ATOM 923 C C . TRP A 1 115 ? -14.769 -2.853 2.117 1.00 88.81 115 TRP A C 1
ATOM 925 O O . TRP A 1 115 ? -14.734 -2.159 3.135 1.00 88.81 115 TRP A O 1
ATOM 935 N N . ARG A 1 116 ? -15.154 -4.134 2.143 1.00 90.88 116 ARG A N 1
ATOM 936 C CA . ARG A 1 116 ? -15.627 -4.802 3.365 1.00 90.88 116 ARG A CA 1
ATOM 937 C C . ARG A 1 116 ? -14.588 -4.781 4.486 1.00 90.88 116 ARG A C 1
ATOM 939 O O . ARG A 1 116 ? -14.946 -4.562 5.639 1.00 90.88 116 ARG A O 1
ATOM 946 N N . GLU A 1 117 ? -13.309 -4.972 4.171 1.00 91.50 117 GLU A N 1
ATOM 947 C CA . GLU A 1 117 ? -12.232 -4.952 5.173 1.00 91.50 117 GLU A CA 1
ATOM 948 C C . GLU A 1 117 ? -11.958 -3.557 5.752 1.00 91.50 117 GLU A C 1
ATOM 950 O O . GLU A 1 117 ? -11.470 -3.447 6.884 1.00 91.50 117 GLU A O 1
ATOM 955 N N . LEU A 1 118 ? -12.273 -2.498 4.998 1.00 87.94 118 LEU A N 1
ATOM 956 C CA . LEU A 1 118 ? -12.181 -1.111 5.455 1.00 87.94 118 LEU A CA 1
ATOM 957 C C . LEU A 1 118 ? -13.381 -0.697 6.319 1.00 87.94 118 LEU A C 1
ATOM 959 O O . LEU A 1 118 ? -13.218 0.109 7.234 1.00 87.94 118 LEU A O 1
ATOM 963 N N . GLU A 1 119 ? -14.569 -1.244 6.056 1.00 84.94 119 GLU A N 1
ATOM 964 C CA . GLU A 1 119 ? -15.776 -1.008 6.862 1.00 84.94 119 GLU A CA 1
ATOM 965 C C . GLU A 1 119 ? -15.856 -1.891 8.109 1.00 84.94 119 GLU A C 1
ATOM 967 O O . GLU A 1 119 ? -16.605 -1.585 9.041 1.00 84.94 119 GLU A O 1
ATOM 972 N N . ARG A 1 120 ? -15.087 -2.985 8.140 1.00 84.31 120 ARG A N 1
ATOM 973 C CA . ARG A 1 120 ? -15.091 -3.942 9.243 1.00 84.31 120 ARG A CA 1
ATOM 974 C C . ARG A 1 120 ? -14.828 -3.222 10.572 1.00 84.31 120 ARG A C 1
ATOM 976 O O . ARG A 1 120 ? -13.769 -2.608 10.724 1.00 84.31 120 ARG A O 1
ATOM 983 N N . PRO A 1 121 ? -15.728 -3.329 11.567 1.00 78.56 121 PRO A N 1
ATOM 984 C CA . PRO A 1 121 ? -15.467 -2.814 12.901 1.00 78.56 121 PRO A CA 1
ATOM 985 C C . PRO A 1 121 ? -14.221 -3.488 13.473 1.00 78.56 121 PRO A C 1
ATOM 987 O O . PRO A 1 121 ? -14.160 -4.711 13.593 1.00 78.56 121 PRO A O 1
ATOM 990 N N . ARG A 1 122 ? -13.215 -2.688 13.823 1.00 74.88 122 ARG A N 1
ATOM 991 C CA . ARG A 1 122 ? -12.000 -3.167 14.486 1.00 74.88 122 ARG A CA 1
ATOM 992 C C . ARG A 1 122 ? -12.079 -2.743 15.942 1.00 74.88 122 ARG A C 1
ATOM 994 O O . ARG A 1 122 ? -12.111 -1.548 16.236 1.00 74.88 122 ARG A O 1
ATOM 1001 N N . GLY A 1 123 ? -12.195 -3.722 16.836 1.00 57.69 123 GLY A N 1
ATOM 1002 C CA . GLY A 1 123 ? -12.205 -3.477 18.272 1.00 57.69 123 GLY A CA 1
ATOM 1003 C C . GLY A 1 123 ? -10.867 -2.905 18.732 1.00 57.69 123 GLY A C 1
ATOM 1004 O O . GLY A 1 123 ? -9.809 -3.297 18.241 1.00 57.69 123 GLY A O 1
ATOM 1005 N N . SER A 1 124 ? -10.914 -1.982 19.686 1.00 50.31 124 SER A N 1
ATOM 1006 C CA . SER A 1 124 ? -9.753 -1.629 20.495 1.00 50.31 124 SER A CA 1
ATOM 1007 C C . SER A 1 124 ? -9.442 -2.855 21.353 1.00 50.31 124 SER A C 1
ATOM 1009 O O . SER A 1 124 ? -10.161 -3.112 22.315 1.00 50.31 124 SER A O 1
ATOM 1011 N N . GLY A 1 125 ? -8.459 -3.670 20.967 1.00 46.31 125 GLY A N 1
ATOM 1012 C CA . GLY A 1 125 ? -7.931 -4.687 21.877 1.00 46.31 125 GLY A CA 1
ATOM 1013 C C . GLY A 1 125 ? -7.519 -3.994 23.177 1.00 46.31 125 GLY A C 1
ATOM 1014 O O . GLY A 1 125 ? -6.796 -2.997 23.111 1.00 46.31 125 GLY A O 1
ATOM 1015 N N . GLY A 1 126 ? -8.101 -4.445 24.292 1.00 34.41 126 GLY A N 1
ATOM 1016 C CA . GLY A 1 126 ? -7.890 -3.897 25.635 1.00 34.41 126 GLY A CA 1
ATOM 1017 C C . GLY A 1 126 ? -6.502 -4.163 26.191 1.00 34.41 126 GLY A C 1
ATOM 1018 O O . GLY A 1 126 ? -5.816 -5.071 25.670 1.00 34.41 126 GLY A O 1
#

Foldseek 3Di:
DVPPPPPPQPDLPAADEAEQEDDDPPRDPVVQVVVVVVPPDPNHPYYYYDDPLPQQVLVLVLQVWPGRDDQKDAAADPPADQPDPHGHRGPAMAGPDDPNGPHDPVRHDDPVVVSCVSNDDDDPPD

pLDDT: mean 86.5, std 16.17, range [34.41, 98.12]

Radius of gyration: 14.97 Å; chains: 1; bounding box: 34×32×42 Å

Secondary structure (DSSP, 8-state):
-TTSGGGGSGGG---EEEEEE--STT--HHHHHHHHHT---TTEEEEEEESS-HHHHHHHHHHT-SS---SEEEE--TT----SSSPPPPSEEEE---GGG---GGGB--HHHHHHHHHS------